Protein AF-A0A9C8AAT1-F1 (afdb_monomer_lite)

Foldseek 3Di:
DQVVVVHDDDDDLAQVPDDPVVCVVDPDDDDDDDPPRDVVRVVRNVVSVVVD

Sequence (52 aa):
MCHRRGVPCLQVQNEQELPTDWFFPYRTVGVTAGTSTLDSTIDKVCQTLKCF

Secondary structure (DSSP, 8-state):
--GGGT------SSGGG--HHHHTT-S-------TT--HHHHHHHHHHHHH-

Structure (mmCIF, N/CA/C/O 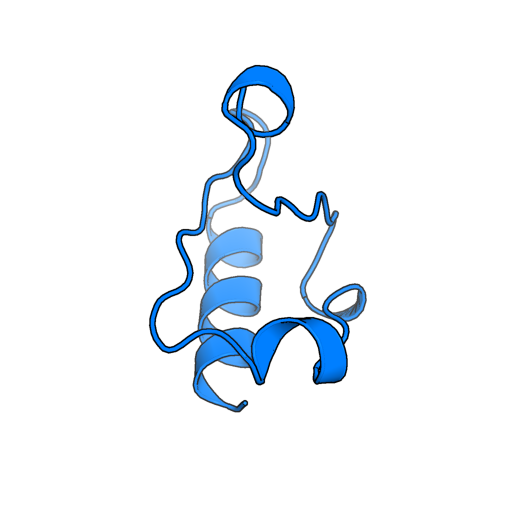backbone):
data_AF-A0A9C8AAT1-F1
#
_entry.id   AF-A0A9C8AAT1-F1
#
loop_
_atom_site.group_PDB
_atom_site.id
_atom_site.type_symbol
_atom_site.label_atom_id
_atom_site.label_alt_id
_atom_site.label_comp_id
_atom_site.label_asym_id
_atom_site.label_entity_id
_atom_site.label_seq_id
_atom_site.pdbx_PDB_ins_code
_atom_site.Cartn_x
_atom_site.Cartn_y
_atom_site.Cartn_z
_atom_site.occupancy
_atom_site.B_iso_or_equiv
_atom_site.auth_seq_id
_atom_site.auth_comp_id
_atom_site.auth_asym_id
_atom_site.auth_atom_id
_atom_site.pdbx_PDB_model_num
ATOM 1 N N . MET A 1 1 ? 5.366 2.239 -12.862 1.00 60.62 1 MET A N 1
ATOM 2 C CA . MET A 1 1 ? 6.473 1.430 -12.297 1.00 60.62 1 MET A CA 1
ATOM 3 C C . MET A 1 1 ? 6.122 -0.064 -12.266 1.00 60.62 1 MET A C 1
ATOM 5 O O . MET A 1 1 ? 6.887 -0.828 -12.832 1.00 60.62 1 MET A O 1
ATOM 9 N N . CYS A 1 2 ? 4.971 -0.494 -11.726 1.00 62.81 2 CYS A N 1
ATOM 10 C CA . CYS A 1 2 ? 4.590 -1.922 -11.669 1.00 62.81 2 CYS A CA 1
ATOM 11 C C . CYS A 1 2 ? 4.126 -2.514 -13.013 1.00 62.81 2 CYS A C 1
ATOM 13 O O . CYS A 1 2 ? 4.618 -3.562 -13.416 1.00 62.81 2 CYS A O 1
ATOM 15 N N . HIS A 1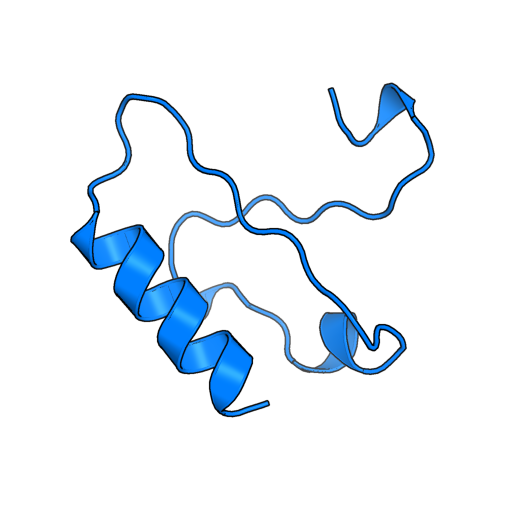 3 ? 3.287 -1.795 -13.771 1.00 62.50 3 HIS A N 1
ATOM 16 C CA . HIS A 1 3 ? 2.785 -2.271 -15.072 1.00 62.50 3 HIS A CA 1
ATOM 17 C C . HIS A 1 3 ? 3.910 -2.560 -16.088 1.00 62.50 3 HIS A C 1
ATOM 19 O O . HIS A 1 3 ? 3.833 -3.498 -16.869 1.00 62.50 3 HIS A O 1
ATOM 25 N N . ARG A 1 4 ? 5.019 -1.807 -16.019 1.00 63.56 4 ARG A N 1
ATOM 26 C CA . ARG A 1 4 ? 6.196 -2.022 -16.881 1.00 63.56 4 ARG A CA 1
ATOM 27 C C . ARG A 1 4 ? 7.036 -3.247 -16.499 1.00 63.56 4 ARG A C 1
ATOM 29 O O . ARG A 1 4 ? 7.906 -3.625 -17.270 1.00 63.56 4 ARG A O 1
ATOM 36 N N . ARG A 1 5 ? 6.816 -3.839 -15.320 1.00 74.44 5 ARG A N 1
ATOM 37 C CA . ARG A 1 5 ? 7.532 -5.033 -14.838 1.00 74.44 5 ARG A CA 1
ATOM 38 C C . ARG A 1 5 ? 6.737 -6.329 -15.046 1.00 74.44 5 ARG A C 1
ATOM 40 O O . ARG A 1 5 ? 7.184 -7.372 -14.591 1.00 74.44 5 ARG A O 1
ATOM 47 N N . GLY A 1 6 ? 5.570 -6.266 -15.698 1.00 77.69 6 GLY A N 1
ATOM 48 C CA . GLY A 1 6 ? 4.709 -7.433 -15.928 1.00 77.69 6 GLY A CA 1
ATOM 49 C C . GLY A 1 6 ? 4.037 -7.978 -14.664 1.00 77.69 6 GLY A C 1
ATOM 50 O O . GLY A 1 6 ? 3.470 -9.064 -14.698 1.00 77.69 6 GLY A O 1
ATOM 51 N N . VAL A 1 7 ? 4.093 -7.239 -13.551 1.00 84.62 7 VAL A N 1
ATOM 52 C CA . VAL A 1 7 ? 3.435 -7.626 -12.300 1.00 84.62 7 VAL A CA 1
ATOM 53 C C . VAL A 1 7 ? 2.016 -7.048 -12.292 1.00 84.62 7 VAL A C 1
ATOM 55 O O . VAL A 1 7 ? 1.873 -5.836 -12.508 1.00 84.62 7 VAL A O 1
ATOM 58 N N . PRO A 1 8 ? 0.980 -7.867 -12.029 1.00 90.00 8 PRO A N 1
ATOM 59 C CA . PRO A 1 8 ? -0.383 -7.388 -11.835 1.00 90.00 8 PRO A CA 1
ATOM 60 C C . PRO A 1 8 ? -0.421 -6.280 -10.781 1.00 90.00 8 PRO A C 1
ATOM 62 O O . PRO A 1 8 ? 0.140 -6.411 -9.695 1.00 90.00 8 PRO A O 1
ATOM 65 N N . CYS A 1 9 ? -1.045 -5.156 -11.117 1.00 92.25 9 CYS A N 1
ATOM 66 C CA . CYS A 1 9 ? -1.113 -3.996 -10.242 1.00 92.25 9 CYS A CA 1
ATOM 67 C C . CYS A 1 9 ? -2.473 -3.330 -10.395 1.00 92.25 9 CYS A C 1
ATOM 69 O O . CYS A 1 9 ? -2.931 -3.112 -11.518 1.00 92.25 9 CYS A O 1
ATOM 71 N N . LEU A 1 10 ? -3.081 -3.009 -9.258 1.00 92.50 10 LEU A N 1
ATOM 72 C CA . LEU A 1 10 ? -4.357 -2.326 -9.161 1.00 92.50 10 LEU A CA 1
ATOM 73 C C . LEU A 1 10 ? -4.131 -0.968 -8.489 1.00 92.50 10 LEU A C 1
ATOM 75 O O . LEU A 1 10 ? -3.563 -0.902 -7.401 1.00 92.50 10 LEU A O 1
ATOM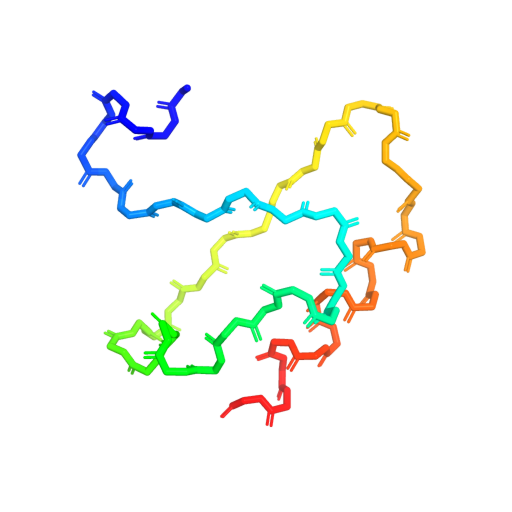 79 N N . GLN A 1 11 ? -4.549 0.106 -9.156 1.00 94.19 11 GLN A N 1
ATOM 80 C CA . GLN A 1 11 ? -4.592 1.444 -8.573 1.00 94.19 11 GLN A CA 1
ATOM 81 C C . GLN A 1 11 ? -5.992 1.653 -7.993 1.00 94.19 11 GLN A C 1
ATOM 83 O O . GLN A 1 11 ? -6.967 1.524 -8.728 1.00 94.19 11 GLN A O 1
ATOM 88 N N . VAL A 1 12 ? -6.072 2.001 -6.712 1.00 94.44 12 VAL A N 1
ATOM 89 C CA . VAL A 1 12 ? -7.319 2.338 -6.009 1.00 94.44 12 VAL A CA 1
ATOM 90 C C . VAL A 1 12 ? -7.148 3.652 -5.253 1.00 94.44 12 VAL A C 1
ATOM 92 O O . VAL A 1 12 ? -6.021 4.024 -4.914 1.00 94.44 12 VAL A O 1
ATOM 95 N N . GLN A 1 13 ? -8.245 4.358 -4.991 1.00 95.06 13 GLN A N 1
ATOM 96 C CA . GLN A 1 13 ? -8.253 5.551 -4.135 1.00 95.06 13 GLN A CA 1
ATOM 97 C C . GLN A 1 13 ? -8.535 5.221 -2.665 1.00 95.06 13 GLN A C 1
ATOM 99 O O . GLN A 1 13 ? -8.118 5.964 -1.781 1.00 95.06 13 GLN A O 1
ATOM 104 N N . ASN A 1 14 ? -9.258 4.132 -2.392 1.00 94.38 14 ASN A N 1
ATOM 105 C CA . ASN A 1 14 ? -9.685 3.731 -1.049 1.00 94.38 14 ASN A CA 1
ATOM 106 C C . ASN A 1 14 ? -10.029 2.228 -0.995 1.00 94.38 14 ASN A C 1
ATOM 108 O O . ASN A 1 14 ? -9.987 1.527 -2.007 1.00 94.38 14 ASN A O 1
ATOM 112 N N . GLU A 1 15 ? -10.373 1.728 0.192 1.00 94.94 15 GLU A N 1
ATOM 113 C CA . GLU A 1 15 ? -10.665 0.315 0.453 1.00 94.94 15 GLU A CA 1
ATOM 114 C C . GLU A 1 15 ? -11.926 -0.219 -0.239 1.00 94.94 15 GLU A C 1
ATOM 116 O O . GLU A 1 15 ? -12.045 -1.427 -0.430 1.00 94.94 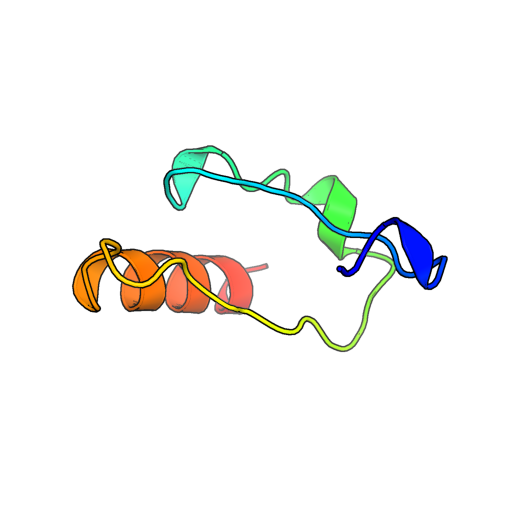15 GLU A O 1
ATOM 121 N N . GLN A 1 16 ? -12.861 0.652 -0.623 1.00 95.38 16 GLN A N 1
ATOM 122 C CA . GLN A 1 16 ? -14.131 0.257 -1.245 1.00 95.38 16 GLN A CA 1
ATOM 123 C C . GLN A 1 16 ? -13.957 -0.118 -2.720 1.00 95.38 16 GLN A C 1
ATOM 125 O O . GLN A 1 16 ? -14.809 -0.782 -3.302 1.00 95.38 16 GLN A O 1
ATOM 130 N N . GLU A 1 17 ? -12.840 0.287 -3.322 1.00 95.69 17 GLU A N 1
ATOM 131 C CA . GLU A 1 17 ? -12.490 -0.017 -4.709 1.00 95.69 17 GLU A CA 1
ATOM 132 C C . GLU A 1 17 ? -11.716 -1.336 -4.848 1.00 95.69 17 GLU A C 1
ATOM 134 O O . GLU A 1 17 ? -11.247 -1.640 -5.940 1.00 95.69 17 GLU A O 1
ATOM 139 N N . LEU A 1 18 ? -11.550 -2.113 -3.769 1.00 93.56 18 LEU A N 1
ATOM 140 C CA . LEU A 1 18 ? -10.847 -3.397 -3.779 1.00 93.56 18 LEU A CA 1
ATOM 141 C C . LEU A 1 18 ? -11.779 -4.530 -4.253 1.00 93.56 18 LEU A C 1
ATOM 143 O O . LEU A 1 18 ? -12.651 -4.957 -3.494 1.00 93.56 18 LEU A O 1
ATOM 147 N N . PRO A 1 19 ? -11.590 -5.087 -5.463 1.00 92.19 19 PRO A N 1
ATOM 148 C CA . PRO A 1 19 ? -12.380 -6.217 -5.926 1.00 92.19 19 PRO A CA 1
ATOM 149 C C . PRO A 1 19 ? -11.822 -7.511 -5.329 1.00 92.19 19 PRO A C 1
ATOM 151 O O . PRO A 1 19 ? -10.733 -7.941 -5.707 1.00 92.19 19 PRO A O 1
ATOM 154 N N . THR A 1 20 ? -12.564 -8.150 -4.423 1.00 87.50 20 THR A N 1
ATOM 155 C CA . THR A 1 20 ? -12.144 -9.384 -3.728 1.00 87.50 20 THR A CA 1
ATOM 156 C C . THR A 1 20 ? -11.651 -10.461 -4.703 1.00 87.50 20 THR A C 1
ATOM 158 O O . THR A 1 20 ? -10.577 -11.027 -4.505 1.00 87.50 20 THR A O 1
ATOM 161 N N . ASP A 1 21 ? -12.362 -10.645 -5.821 1.00 91.88 21 ASP A N 1
ATOM 162 C CA . ASP A 1 21 ? -12.055 -11.618 -6.883 1.00 91.88 21 ASP A CA 1
ATOM 163 C C . ASP A 1 21 ? -10.650 -11.462 -7.487 1.00 91.88 21 ASP A C 1
ATOM 165 O O . ASP A 1 21 ? -10.019 -12.436 -7.903 1.00 91.88 21 ASP A O 1
ATOM 169 N N . TRP A 1 22 ? -10.118 -10.239 -7.492 1.00 92.56 22 TRP A N 1
ATOM 170 C CA . TRP A 1 22 ? -8.791 -9.950 -8.027 1.00 92.56 22 TRP A CA 1
ATOM 171 C C . TRP A 1 22 ? -7.676 -10.512 -7.145 1.00 92.56 22 TRP A C 1
ATOM 173 O O . TRP A 1 22 ? -6.593 -10.790 -7.652 1.00 92.56 22 TRP A O 1
ATOM 183 N N . PHE A 1 23 ? -7.927 -10.707 -5.846 1.00 91.50 23 PHE A N 1
ATOM 184 C CA . PHE A 1 23 ? -6.909 -11.121 -4.877 1.00 91.50 23 PHE A CA 1
ATOM 185 C C . PHE A 1 23 ? -6.801 -12.641 -4.692 1.00 91.50 23 PHE A C 1
ATOM 187 O O . PHE A 1 23 ? -5.724 -13.109 -4.332 1.00 91.50 23 PHE A O 1
ATOM 194 N N . PHE A 1 24 ? -7.842 -13.423 -5.010 1.00 89.75 24 PHE A N 1
ATOM 195 C CA . PHE A 1 24 ? -7.855 -14.888 -4.833 1.00 89.75 24 PHE A CA 1
ATOM 196 C C . PHE A 1 24 ? -6.647 -15.656 -5.391 1.00 89.75 24 PHE A C 1
ATOM 198 O O . PHE A 1 24 ? -6.195 -16.586 -4.721 1.00 89.75 24 PHE A O 1
ATOM 205 N N . PRO A 1 25 ? -6.100 -15.346 -6.586 1.00 91.62 25 PRO A N 1
ATOM 206 C CA . PRO A 1 25 ? -4.970 -16.113 -7.106 1.00 91.62 25 PRO A CA 1
ATOM 207 C C . PRO A 1 25 ? -3.641 -15.787 -6.404 1.00 91.62 25 PRO A C 1
ATOM 209 O O . PRO A 1 25 ? -2.628 -16.426 -6.699 1.00 91.62 25 PRO A O 1
ATOM 212 N N . TYR A 1 26 ? -3.601 -14.803 -5.497 1.00 90.94 26 TYR A N 1
ATOM 213 C CA . TYR A 1 26 ? -2.369 -14.313 -4.890 1.00 90.94 26 TYR A CA 1
ATOM 214 C C . TYR A 1 26 ? -2.288 -14.650 -3.403 1.00 90.94 26 TYR A C 1
ATOM 216 O O . TYR A 1 26 ? -3.122 -14.265 -2.595 1.00 90.94 26 TYR A O 1
ATOM 224 N N . ARG A 1 27 ? -1.187 -15.296 -3.010 1.00 90.69 27 ARG A N 1
ATOM 225 C CA . ARG A 1 27 ? -0.864 -15.541 -1.595 1.00 90.69 27 ARG A CA 1
ATOM 226 C C . ARG A 1 27 ? -0.261 -14.316 -0.898 1.00 90.69 27 ARG A C 1
ATOM 228 O O . ARG A 1 27 ? -0.235 -14.240 0.326 1.00 90.69 27 ARG A O 1
ATOM 235 N N . THR A 1 28 ? 0.309 -13.387 -1.661 1.00 90.88 28 THR A N 1
ATOM 236 C CA . THR A 1 28 ? 1.021 -12.225 -1.122 1.00 90.88 28 THR A CA 1
ATOM 237 C C . THR A 1 28 ? 0.717 -11.004 -1.968 1.00 90.88 28 THR A C 1
ATOM 239 O O . THR A 1 28 ? 0.889 -11.031 -3.185 1.00 90.88 28 THR A O 1
ATOM 242 N N . VAL A 1 29 ? 0.295 -9.931 -1.302 1.00 92.31 29 VAL A N 1
ATOM 243 C CA . VAL A 1 29 ? -0.057 -8.655 -1.922 1.00 92.31 29 VAL A CA 1
ATOM 244 C C . VAL A 1 29 ? 0.808 -7.5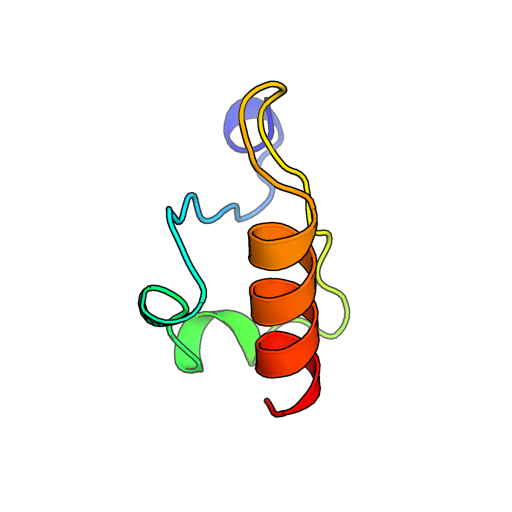67 -1.298 1.00 92.31 29 VAL A C 1
ATOM 246 O O . VAL A 1 29 ? 0.884 -7.446 -0.077 1.00 92.31 29 VAL A O 1
ATOM 249 N N . GLY A 1 30 ? 1.488 -6.792 -2.142 1.00 92.69 30 GLY A N 1
ATOM 250 C CA . GLY A 1 30 ? 2.216 -5.600 -1.718 1.00 92.69 30 GLY A CA 1
ATOM 251 C C . GLY A 1 30 ? 1.325 -4.368 -1.823 1.00 92.69 30 GLY A C 1
ATOM 252 O O . GLY A 1 30 ? 0.668 -4.176 -2.844 1.00 92.69 30 GLY A O 1
ATOM 253 N N . VAL A 1 31 ? 1.337 -3.521 -0.795 1.00 93.44 31 VAL A N 1
ATOM 254 C CA . VAL A 1 31 ? 0.617 -2.242 -0.781 1.00 93.44 31 VAL A CA 1
ATOM 255 C C . VAL A 1 31 ? 1.635 -1.107 -0.815 1.00 93.44 31 VAL A C 1
ATOM 257 O O . VAL A 1 31 ? 2.645 -1.134 -0.114 1.00 93.44 31 VAL A O 1
ATOM 260 N N . THR A 1 32 ? 1.386 -0.112 -1.660 1.00 94.00 32 THR A N 1
ATOM 261 C CA . THR A 1 32 ? 2.168 1.124 -1.732 1.00 94.00 32 THR A CA 1
ATOM 262 C C . THR A 1 32 ? 1.222 2.288 -1.984 1.00 94.00 32 THR A C 1
ATOM 264 O O . THR A 1 32 ? 0.130 2.089 -2.516 1.00 94.00 32 THR A O 1
ATOM 267 N N . ALA A 1 33 ? 1.630 3.492 -1.603 1.00 94.38 33 ALA A N 1
ATOM 268 C CA . ALA A 1 33 ? 0.797 4.677 -1.691 1.00 94.38 33 ALA A CA 1
ATOM 269 C C . ALA A 1 33 ? 1.587 5.855 -2.263 1.00 94.38 33 ALA A C 1
ATOM 271 O O . ALA A 1 33 ? 2.807 5.947 -2.107 1.00 94.38 33 ALA A O 1
ATOM 272 N N . GLY A 1 34 ? 0.882 6.758 -2.946 1.00 92.69 34 GLY A N 1
ATOM 273 C CA . GLY A 1 34 ? 1.462 8.029 -3.369 1.00 92.69 34 GLY A CA 1
ATOM 274 C C . GLY A 1 34 ? 1.787 8.906 -2.160 1.00 92.69 34 GLY A C 1
ATOM 275 O O . GLY A 1 34 ? 1.162 8.769 -1.110 1.00 92.69 34 GLY A O 1
ATOM 276 N N . THR A 1 35 ? 2.717 9.846 -2.320 1.00 91.88 35 THR A N 1
ATOM 277 C CA . THR A 1 35 ? 3.205 10.723 -1.237 1.00 91.88 35 THR A CA 1
ATOM 278 C C . THR A 1 35 ? 2.131 11.606 -0.594 1.00 91.88 35 THR A C 1
ATOM 280 O O . THR A 1 35 ? 2.352 12.135 0.488 1.00 91.88 35 THR A O 1
ATOM 283 N N . SER A 1 36 ? 0.981 11.779 -1.246 1.00 92.88 36 SER A N 1
ATOM 284 C CA . SER A 1 36 ? -0.167 12.553 -0.762 1.00 92.88 36 SER A CA 1
ATOM 285 C C . SER A 1 36 ? -1.253 11.702 -0.092 1.00 92.88 36 SER A C 1
ATOM 287 O O . SER A 1 36 ? -2.323 12.217 0.222 1.00 92.88 36 SER A O 1
ATOM 289 N N . THR A 1 37 ? -1.027 10.398 0.064 1.00 92.94 37 THR A N 1
ATOM 290 C CA . THR A 1 37 ? -2.013 9.477 0.645 1.00 92.94 37 THR A CA 1
ATOM 291 C C . THR A 1 37 ? -1.879 9.487 2.159 1.00 92.94 37 THR A C 1
ATOM 293 O O . THR A 1 37 ? -0.775 9.343 2.675 1.00 92.94 37 THR A O 1
ATOM 296 N N . LEU A 1 38 ? -2.993 9.644 2.872 1.00 94.31 38 LEU A N 1
ATOM 297 C CA . LEU A 1 38 ? -2.998 9.584 4.333 1.00 94.31 38 LEU A CA 1
ATOM 298 C C . LEU A 1 38 ? -2.764 8.149 4.815 1.00 94.31 38 LEU A C 1
ATOM 300 O O . LEU A 1 38 ? -3.374 7.220 4.282 1.00 94.31 38 LEU A O 1
ATOM 304 N N . ASP A 1 39 ? -1.986 7.990 5.886 1.00 94.38 39 ASP A N 1
ATOM 305 C CA . ASP A 1 39 ? -1.727 6.686 6.517 1.00 94.38 39 ASP A CA 1
ATOM 306 C C . ASP A 1 39 ? -3.026 5.954 6.875 1.00 94.38 39 ASP A C 1
ATOM 308 O O . ASP A 1 39 ? -3.171 4.768 6.605 1.00 94.38 39 ASP A O 1
ATOM 312 N N . SER A 1 40 ? -4.044 6.686 7.337 1.00 95.12 40 SER A N 1
ATOM 313 C CA . SER A 1 40 ? -5.361 6.124 7.657 1.00 95.12 40 SER A CA 1
ATOM 314 C C . SER A 1 40 ? -6.068 5.471 6.464 1.00 95.12 40 SER A C 1
ATOM 316 O O . SER A 1 40 ? -6.884 4.568 6.644 1.00 95.12 40 SER A O 1
ATOM 318 N N . THR A 1 41 ? -5.774 5.909 5.237 1.00 95.38 41 THR A N 1
ATOM 319 C CA . THR A 1 41 ? -6.299 5.280 4.015 1.00 95.38 41 THR A CA 1
ATOM 320 C C . THR A 1 41 ? -5.558 3.976 3.731 1.00 95.38 41 THR A C 1
ATOM 322 O O . THR A 1 41 ? -6.174 2.973 3.375 1.00 95.38 41 THR A O 1
ATOM 325 N N . ILE A 1 42 ? -4.242 3.962 3.959 1.00 94.94 42 ILE A N 1
ATOM 326 C CA . ILE A 1 42 ? -3.398 2.769 3.830 1.00 94.94 42 ILE A CA 1
ATOM 327 C C . ILE A 1 42 ? -3.815 1.713 4.859 1.00 94.94 42 ILE A C 1
ATOM 329 O O . ILE A 1 42 ? -3.950 0.540 4.509 1.00 94.94 42 ILE A O 1
ATOM 333 N N . ASP A 1 43 ? -4.083 2.127 6.098 1.00 95.94 43 ASP A N 1
ATOM 334 C CA . ASP A 1 43 ? -4.516 1.248 7.185 1.00 95.94 43 ASP A CA 1
ATOM 335 C C . ASP A 1 43 ? -5.836 0.551 6.858 1.00 95.94 43 ASP A C 1
ATOM 337 O O . ASP A 1 43 ? -5.937 -0.668 7.001 1.00 95.94 43 ASP A O 1
ATOM 341 N N . LYS A 1 44 ? -6.828 1.295 6.352 1.00 96.19 44 LYS A N 1
ATOM 342 C CA . LYS A 1 44 ? -8.119 0.731 5.928 1.00 96.19 44 LYS A CA 1
ATOM 343 C C . LYS A 1 44 ? -7.962 -0.273 4.792 1.00 96.19 44 LYS A C 1
ATOM 345 O O . LYS A 1 44 ? -8.524 -1.361 4.868 1.00 96.19 44 LYS A O 1
ATOM 350 N N . VAL A 1 45 ? -7.158 0.045 3.776 1.00 95.62 45 VAL A N 1
ATOM 351 C CA . VAL A 1 45 ? -6.851 -0.886 2.675 1.00 95.62 45 VAL A CA 1
ATOM 352 C C . VAL A 1 45 ? -6.196 -2.158 3.213 1.00 95.62 45 VAL A C 1
ATOM 354 O O . VAL A 1 45 ? -6.632 -3.262 2.891 1.00 95.62 45 VAL A O 1
ATOM 357 N N . CYS A 1 46 ? -5.190 -2.026 4.080 1.00 94.56 46 CYS A N 1
ATOM 358 C CA . CYS A 1 46 ? -4.520 -3.171 4.695 1.00 94.56 46 CYS A CA 1
ATOM 359 C C . CYS A 1 46 ? -5.464 -3.998 5.575 1.00 94.56 46 CYS A C 1
ATOM 361 O O . CYS A 1 46 ? -5.337 -5.219 5.619 1.00 94.56 46 CYS A O 1
ATOM 363 N N . GLN A 1 47 ? -6.387 -3.357 6.293 1.00 94.88 47 GLN A N 1
ATOM 364 C CA . GLN A 1 47 ? -7.372 -4.040 7.124 1.00 94.88 47 GLN A CA 1
ATOM 365 C C . GLN A 1 47 ? -8.356 -4.839 6.269 1.00 94.88 47 GLN A C 1
ATOM 367 O O . GLN A 1 47 ? -8.558 -6.018 6.539 1.00 94.88 47 GLN A O 1
ATOM 372 N N . THR A 1 48 ? -8.895 -4.239 5.209 1.00 94.06 48 THR A N 1
ATOM 373 C CA . THR A 1 48 ? -9.808 -4.913 4.277 1.00 94.06 48 THR A CA 1
ATOM 374 C C . THR A 1 48 ? -9.139 -6.106 3.598 1.00 94.06 48 THR A C 1
ATOM 376 O O . THR A 1 48 ? -9.718 -7.187 3.565 1.00 94.06 48 THR A O 1
ATOM 379 N N . LEU A 1 49 ? -7.886 -5.962 3.151 1.00 91.81 49 LEU A N 1
ATOM 380 C CA . LEU A 1 49 ? -7.126 -7.061 2.540 1.00 91.81 49 LEU A CA 1
ATOM 381 C C . LEU A 1 49 ? -6.861 -8.235 3.494 1.00 91.81 49 LEU A C 1
ATOM 383 O O . LEU A 1 49 ? -6.678 -9.351 3.029 1.00 91.81 49 LEU A O 1
ATOM 387 N N . LYS A 1 50 ? -6.827 -8.006 4.813 1.00 90.38 50 LYS A N 1
ATOM 388 C CA . LYS A 1 50 ? -6.697 -9.081 5.816 1.00 90.38 50 LYS A CA 1
ATOM 389 C C . LYS A 1 50 ? -8.009 -9.827 6.072 1.00 90.38 50 LYS A C 1
ATOM 391 O O . LYS A 1 50 ? -7.979 -10.870 6.717 1.00 90.38 50 LYS A O 1
ATOM 396 N N . CYS A 1 51 ? -9.140 -9.262 5.654 1.00 85.12 51 CYS A N 1
ATOM 397 C CA . CYS A 1 51 ? -10.459 -9.875 5.795 1.00 85.12 51 CYS A CA 1
ATOM 398 C C . CYS A 1 51 ? -10.868 -10.713 4.576 1.00 85.12 51 CYS A C 1
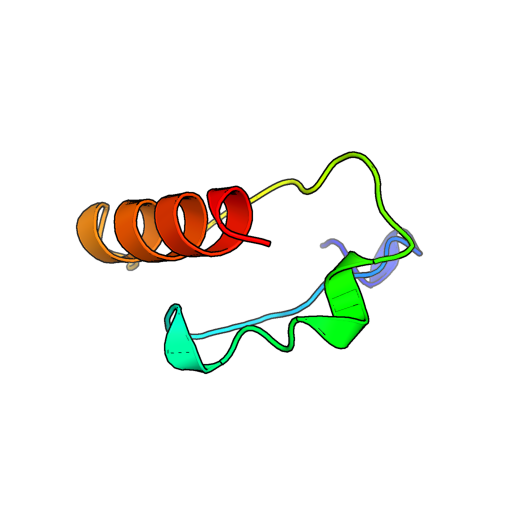ATOM 400 O O . CYS A 1 51 ? -11.880 -11.408 4.659 1.00 85.12 51 CYS A O 1
ATOM 402 N N . PHE A 1 52 ? -10.122 -10.618 3.473 1.00 81.25 52 PHE A N 1
ATOM 403 C CA . PHE A 1 52 ? -10.258 -11.490 2.307 1.00 81.25 52 PHE A CA 1
ATOM 404 C C . PHE A 1 52 ? -9.530 -12.816 2.548 1.00 81.25 52 PHE A C 1
ATOM 406 O O . PHE A 1 52 ? -10.093 -13.858 2.147 1.00 81.25 52 PHE A O 1
#

pLDDT: mean 89.6, std 8.95, range [60.62, 96.19]

Radius of gyration: 11.24 Å; chains: 1; bounding box: 22×29×24 Å